Protein AF-A0A2W7B0U4-F1 (afdb_monomer_lite)

Structure (mmCIF, N/CA/C/O backbone):
data_AF-A0A2W7B0U4-F1
#
_entry.id   AF-A0A2W7B0U4-F1
#
loop_
_atom_site.group_PDB
_atom_site.id
_atom_site.type_symbol
_atom_site.label_atom_id
_atom_site.label_alt_id
_atom_site.label_comp_id
_atom_site.label_asym_id
_atom_site.label_entity_id
_atom_site.label_seq_id
_atom_site.pdbx_PDB_ins_code
_atom_site.Cartn_x
_atom_site.Cartn_y
_atom_site.Cartn_z
_atom_site.occupancy
_atom_site.B_iso_or_equiv
_atom_site.auth_seq_id
_atom_site.auth_comp_id
_atom_site.auth_asym_id
_atom_site.auth_atom_id
_atom_site.pdbx_PDB_model_num
ATOM 1 N N . MET A 1 1 ? 15.904 -13.371 -2.600 1.00 51.25 1 MET A N 1
ATOM 2 C CA . MET A 1 1 ? 16.129 -12.093 -3.316 1.00 51.25 1 MET A CA 1
ATOM 3 C C . MET A 1 1 ? 15.924 -10.956 -2.325 1.00 51.25 1 MET A C 1
ATOM 5 O O . MET A 1 1 ? 15.017 -11.065 -1.512 1.00 51.25 1 MET A O 1
ATOM 9 N N . ASN A 1 2 ? 16.790 -9.937 -2.316 1.00 53.72 2 ASN A N 1
ATOM 10 C CA . ASN A 1 2 ? 16.709 -8.825 -1.356 1.00 53.72 2 ASN A CA 1
ATOM 11 C C . ASN A 1 2 ? 15.603 -7.825 -1.763 1.00 53.72 2 ASN A C 1
ATOM 13 O O . ASN A 1 2 ? 15.414 -7.592 -2.957 1.00 53.72 2 ASN A O 1
ATOM 17 N N . ALA A 1 3 ? 14.898 -7.225 -0.799 1.00 56.78 3 ALA A N 1
ATOM 18 C CA . ALA A 1 3 ? 13.777 -6.305 -1.042 1.00 56.78 3 ALA A CA 1
ATOM 19 C C . ALA A 1 3 ? 14.178 -5.075 -1.883 1.00 56.78 3 ALA A C 1
ATOM 21 O O . ALA A 1 3 ? 13.412 -4.632 -2.739 1.00 56.78 3 ALA A O 1
ATOM 22 N N . ASP A 1 4 ? 15.413 -4.592 -1.719 1.00 55.91 4 ASP A N 1
ATOM 23 C CA . ASP A 1 4 ? 15.975 -3.501 -2.529 1.00 55.91 4 ASP A CA 1
ATOM 24 C C . ASP A 1 4 ? 16.111 -3.857 -4.016 1.00 55.91 4 ASP A C 1
ATOM 26 O O . ASP A 1 4 ? 15.870 -3.020 -4.886 1.00 55.91 4 ASP A O 1
ATOM 30 N N . ALA A 1 5 ? 16.438 -5.114 -4.332 1.00 59.75 5 ALA A N 1
ATOM 31 C CA . ALA A 1 5 ? 16.548 -5.566 -5.718 1.00 59.75 5 ALA A CA 1
ATOM 32 C C . ALA A 1 5 ? 15.170 -5.623 -6.403 1.00 59.75 5 ALA A C 1
ATOM 34 O O . ALA A 1 5 ? 15.051 -5.296 -7.581 1.00 59.75 5 ALA A O 1
ATOM 35 N N . MET A 1 6 ? 14.118 -5.969 -5.652 1.00 61.34 6 MET A N 1
ATOM 36 C CA . MET A 1 6 ? 12.738 -5.989 -6.153 1.00 61.34 6 MET A CA 1
ATOM 37 C C . MET A 1 6 ? 12.220 -4.575 -6.444 1.00 61.34 6 MET A C 1
ATOM 39 O O . MET A 1 6 ? 11.601 -4.348 -7.482 1.00 61.34 6 MET A O 1
ATOM 43 N N . ALA A 1 7 ? 12.509 -3.605 -5.569 1.00 60.44 7 ALA A N 1
ATOM 44 C CA . ALA A 1 7 ? 12.118 -2.209 -5.774 1.00 60.44 7 ALA A CA 1
ATOM 45 C C . ALA A 1 7 ? 12.830 -1.569 -6.980 1.00 60.44 7 ALA A C 1
ATOM 47 O O . ALA A 1 7 ? 12.211 -0.821 -7.737 1.00 60.44 7 ALA A O 1
ATOM 48 N N . ALA A 1 8 ? 14.113 -1.883 -7.188 1.00 61.41 8 ALA A N 1
ATOM 49 C CA . ALA A 1 8 ? 14.851 -1.445 -8.371 1.00 61.41 8 ALA A CA 1
ATOM 50 C C . ALA A 1 8 ? 14.300 -2.081 -9.660 1.00 61.41 8 ALA A C 1
ATOM 52 O O . ALA A 1 8 ? 14.149 -1.385 -10.661 1.00 61.41 8 ALA A O 1
ATOM 53 N N . SER A 1 9 ? 13.933 -3.367 -9.613 1.00 69.56 9 SER A N 1
ATOM 54 C CA . SER A 1 9 ? 13.338 -4.082 -10.748 1.00 69.56 9 SER A CA 1
ATOM 55 C C . SER A 1 9 ? 11.996 -3.483 -11.177 1.00 69.56 9 SER A C 1
ATOM 57 O O . SER A 1 9 ? 11.781 -3.289 -12.366 1.00 69.56 9 SER A O 1
ATOM 59 N N . ARG A 1 10 ? 11.117 -3.122 -10.230 1.00 71.44 10 ARG A N 1
ATOM 60 C CA . ARG A 1 10 ? 9.798 -2.535 -10.544 1.00 71.44 10 ARG A CA 1
ATOM 61 C C . ARG A 1 10 ? 9.873 -1.122 -11.116 1.00 71.44 10 ARG A C 1
ATOM 63 O O . ARG A 1 10 ? 8.970 -0.705 -11.819 1.00 71.44 10 ARG A O 1
ATOM 70 N N . ARG A 1 11 ? 10.941 -0.367 -10.841 1.00 73.00 11 ARG A N 1
ATOM 71 C CA . ARG A 1 11 ? 11.142 0.959 -11.456 1.00 73.00 11 ARG A CA 1
ATOM 72 C C . ARG A 1 11 ? 11.557 0.891 -12.925 1.00 73.00 11 ARG A C 1
ATOM 74 O O . ARG A 1 11 ? 11.393 1.878 -13.630 1.00 73.00 11 ARG A O 1
ATOM 81 N N . ALA A 1 12 ? 12.152 -0.221 -13.350 1.00 79.38 12 ALA A N 1
ATOM 82 C CA . ALA A 1 12 ? 12.580 -0.436 -14.731 1.00 79.38 12 ALA A CA 1
ATOM 83 C C . ALA A 1 12 ? 11.516 -1.157 -15.577 1.00 79.38 12 ALA A C 1
ATOM 85 O O . ALA A 1 12 ? 11.687 -1.288 -16.787 1.00 79.38 12 ALA A O 1
ATOM 86 N N . ASP A 1 13 ? 10.451 -1.639 -14.941 1.00 84.19 13 ASP A N 1
ATOM 87 C CA . ASP A 1 13 ? 9.366 -2.367 -15.581 1.00 84.19 13 ASP A CA 1
ATOM 88 C C . ASP A 1 13 ? 8.368 -1.377 -16.221 1.00 84.19 13 ASP A C 1
ATOM 90 O O . ASP A 1 13 ? 7.843 -0.516 -15.508 1.00 84.19 13 ASP A O 1
ATOM 94 N N . PRO A 1 14 ? 8.111 -1.453 -17.544 1.00 87.69 14 PRO A N 1
ATOM 95 C CA . PRO A 1 14 ? 7.191 -0.545 -18.230 1.00 87.69 14 PRO A CA 1
ATOM 96 C C . PRO A 1 14 ? 5.732 -0.684 -17.774 1.00 87.69 14 PRO A C 1
ATOM 98 O O . PRO A 1 14 ? 4.951 0.240 -18.002 1.00 87.69 14 PRO A O 1
ATOM 101 N N . ASP A 1 15 ? 5.371 -1.790 -17.119 1.00 90.00 15 ASP A N 1
ATOM 102 C CA . ASP A 1 15 ? 4.014 -2.027 -16.621 1.00 90.00 15 ASP A CA 1
ATOM 103 C C . ASP A 1 15 ? 3.760 -1.360 -15.254 1.00 90.00 15 ASP A C 1
ATOM 105 O O . ASP A 1 15 ? 2.630 -1.350 -14.761 1.00 90.00 15 ASP A O 1
ATOM 109 N N . TYR A 1 16 ? 4.786 -0.758 -14.635 1.00 88.56 16 TYR A N 1
ATOM 110 C CA . TYR A 1 16 ? 4.680 -0.083 -13.339 1.00 88.56 16 TYR A CA 1
ATOM 111 C C . TYR A 1 16 ? 4.826 1.439 -13.458 1.00 88.56 16 TYR A C 1
ATOM 113 O O . TYR A 1 16 ? 5.721 1.972 -14.111 1.00 88.56 16 TYR A O 1
ATOM 121 N N . GLY A 1 17 ? 3.965 2.163 -12.736 1.00 89.38 17 GLY A N 1
ATOM 122 C CA . GLY A 1 17 ? 4.019 3.620 -12.593 1.00 89.38 17 GLY A CA 1
ATOM 123 C C . GLY A 1 17 ? 4.156 4.058 -11.133 1.00 89.38 17 GLY A C 1
ATOM 124 O O . GLY A 1 17 ? 3.665 3.393 -10.221 1.00 89.38 17 GLY A O 1
ATOM 125 N N . GLN A 1 18 ? 4.802 5.205 -10.889 1.00 88.88 18 GLN A N 1
ATOM 126 C CA . GLN A 1 18 ? 4.891 5.798 -9.550 1.00 88.88 18 GLN A CA 1
ATOM 127 C C . GLN A 1 18 ? 3.747 6.792 -9.3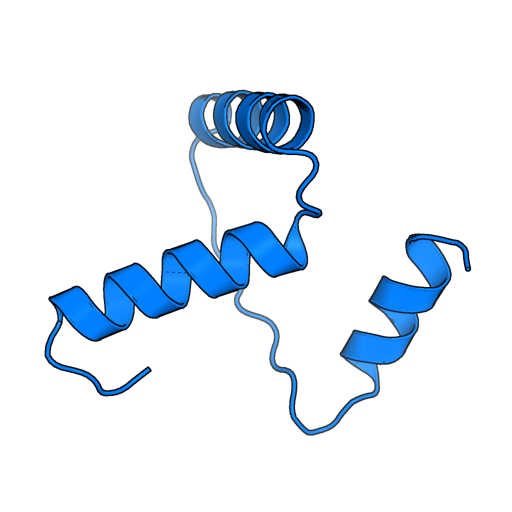06 1.00 88.88 18 GLN A C 1
ATOM 129 O O . GLN A 1 18 ? 3.583 7.758 -10.048 1.00 88.88 18 GLN A O 1
ATOM 134 N N . ILE A 1 19 ? 3.029 6.618 -8.195 1.00 86.69 19 ILE A N 1
ATOM 135 C CA . ILE A 1 19 ? 2.061 7.596 -7.676 1.00 86.69 19 ILE A CA 1
ATOM 136 C C . ILE A 1 19 ? 2.712 8.361 -6.516 1.00 86.69 19 ILE A C 1
ATOM 138 O O . ILE A 1 19 ? 3.275 7.753 -5.605 1.00 86.69 19 ILE A O 1
ATOM 142 N N . SER A 1 20 ? 2.646 9.696 -6.545 1.00 86.12 20 SER A N 1
ATOM 143 C CA . SER A 1 20 ? 3.242 10.574 -5.525 1.00 86.12 20 SER A CA 1
ATOM 144 C C . SER A 1 20 ? 2.169 11.389 -4.799 1.00 86.12 20 SER A C 1
ATOM 146 O O . SER A 1 20 ? 1.299 11.971 -5.440 1.00 86.12 20 SER A O 1
ATOM 148 N N . G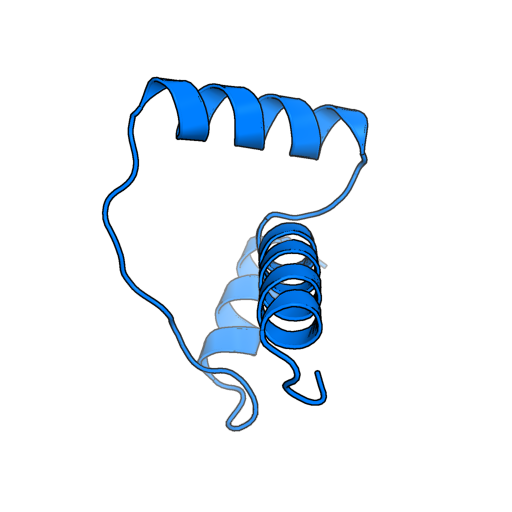LY A 1 21 ? 2.246 11.466 -3.466 1.00 89.19 21 GLY A N 1
ATOM 149 C CA . GLY A 1 21 ? 1.314 12.237 -2.640 1.00 89.19 21 GLY A CA 1
ATOM 150 C C . GLY A 1 21 ? 1.779 12.372 -1.188 1.00 89.19 21 GLY A C 1
ATOM 151 O O . GLY A 1 21 ? 2.616 11.600 -0.720 1.00 89.19 21 GLY A O 1
ATOM 152 N N . LEU A 1 22 ? 1.245 13.369 -0.477 1.00 94.56 22 LEU A N 1
ATOM 153 C CA . LEU A 1 22 ? 1.494 13.576 0.952 1.00 94.56 22 LEU A CA 1
ATOM 154 C C . LEU A 1 22 ? 0.337 13.004 1.773 1.00 94.56 22 LEU A C 1
ATOM 156 O O . LEU A 1 22 ? -0.825 13.259 1.471 1.00 94.56 22 LEU A O 1
ATOM 160 N N . ILE A 1 23 ? 0.666 12.279 2.842 1.00 94.44 23 ILE A N 1
ATOM 161 C CA . ILE A 1 23 ? -0.304 11.750 3.807 1.00 94.44 23 ILE A CA 1
ATOM 162 C C . ILE A 1 23 ? 0.123 12.088 5.244 1.00 94.44 23 ILE A C 1
ATOM 164 O O . ILE A 1 23 ? 1.312 12.322 5.491 1.00 94.44 23 ILE A O 1
ATOM 168 N N . PRO A 1 24 ? -0.811 12.118 6.214 1.00 98.12 24 PRO A N 1
ATOM 169 C CA . PRO A 1 24 ? -0.477 12.372 7.611 1.00 98.12 24 PRO A CA 1
ATOM 170 C C . PRO A 1 24 ? 0.554 11.378 8.160 1.00 98.12 24 PRO A C 1
ATOM 172 O O . PRO A 1 24 ? 0.482 10.177 7.902 1.00 98.12 24 PRO A O 1
ATOM 175 N N . LYS A 1 25 ? 1.491 11.864 8.986 1.00 97.25 25 LYS A N 1
ATOM 176 C CA . LYS A 1 25 ? 2.531 11.019 9.608 1.00 97.25 25 LYS A CA 1
ATOM 177 C C . LYS A 1 25 ? 1.948 9.886 10.452 1.00 97.25 25 LYS A C 1
ATOM 179 O O . LYS A 1 25 ? 2.521 8.804 10.490 1.00 97.25 25 LYS A O 1
ATOM 184 N N .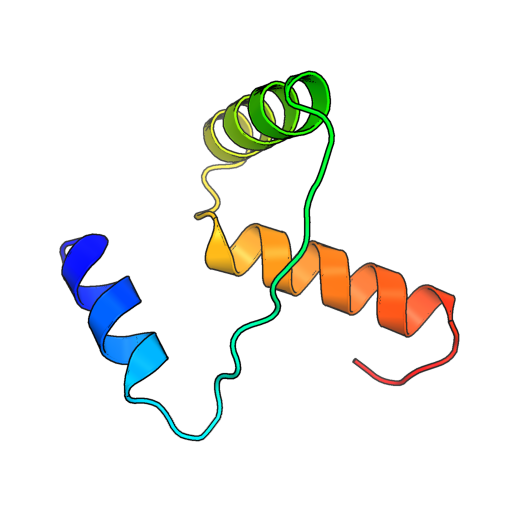 THR A 1 26 ? 0.819 10.130 11.111 1.00 97.69 26 THR A N 1
ATOM 185 C CA . THR A 1 26 ? 0.091 9.113 11.881 1.00 97.69 26 THR A CA 1
ATOM 186 C C . THR A 1 26 ? -0.328 7.946 10.992 1.00 97.69 26 THR A C 1
ATOM 188 O O . THR A 1 26 ? -0.052 6.798 11.328 1.00 97.69 26 THR A O 1
ATOM 191 N N . LEU A 1 27 ? -0.863 8.242 9.806 1.00 97.38 27 LEU A N 1
ATOM 192 C CA . LEU A 1 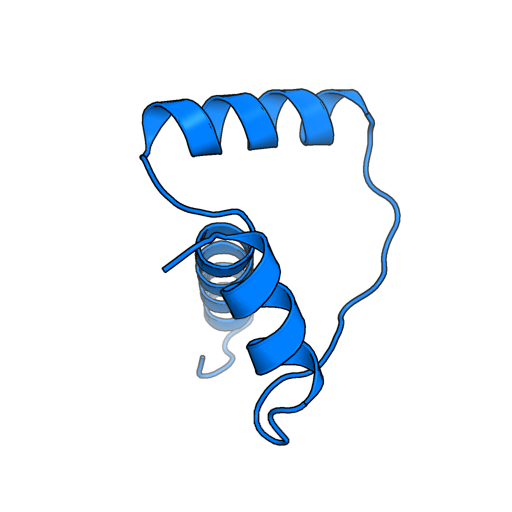27 ? -1.263 7.234 8.829 1.00 97.38 27 LEU A CA 1
ATOM 193 C C . LEU A 1 27 ? -0.062 6.443 8.292 1.00 97.38 27 LEU A C 1
ATOM 195 O O . LEU A 1 27 ? -0.153 5.232 8.135 1.00 97.38 27 LEU A O 1
ATOM 199 N N . ILE A 1 28 ? 1.089 7.095 8.076 1.00 96.25 28 ILE A N 1
ATOM 200 C CA . ILE A 1 28 ? 2.336 6.402 7.695 1.00 96.25 28 ILE A CA 1
ATOM 201 C C . ILE A 1 28 ? 2.730 5.373 8.761 1.00 96.25 28 ILE A C 1
ATOM 203 O O . ILE A 1 28 ? 3.119 4.251 8.432 1.00 96.25 28 ILE A O 1
ATOM 207 N N . THR A 1 29 ? 2.653 5.751 10.038 1.00 97.75 29 THR A N 1
ATOM 208 C CA . THR A 1 29 ? 2.999 4.865 11.155 1.00 97.75 29 THR A CA 1
ATOM 209 C C . THR A 1 29 ? 2.053 3.673 11.227 1.00 97.75 29 THR A C 1
ATOM 211 O O . THR A 1 29 ? 2.514 2.533 11.282 1.00 97.75 29 THR A O 1
ATOM 214 N N . GLU A 1 30 ? 0.744 3.913 11.177 1.00 97.56 30 GLU A N 1
ATOM 215 C CA . GLU A 1 30 ? -0.262 2.847 11.201 1.00 97.56 30 GLU A CA 1
ATOM 216 C C . GLU A 1 30 ? -0.126 1.906 10.004 1.00 97.56 30 GLU A C 1
ATOM 218 O O . GLU A 1 30 ? -0.165 0.687 10.171 1.00 97.56 30 GLU A O 1
ATOM 223 N N . PHE A 1 31 ? 0.131 2.454 8.816 1.00 95.69 31 PHE A N 1
ATOM 224 C CA . PHE A 1 31 ? 0.371 1.669 7.613 1.00 95.69 31 PHE A CA 1
ATOM 225 C C . PHE A 1 31 ? 1.569 0.728 7.783 1.00 95.69 31 PHE A C 1
ATOM 227 O O . PHE A 1 31 ? 1.451 -0.468 7.531 1.00 95.69 31 PHE A O 1
ATOM 234 N N . LYS A 1 32 ? 2.702 1.213 8.308 1.00 95.19 32 LYS A N 1
ATOM 235 C CA . LYS A 1 32 ? 3.874 0.361 8.581 1.00 95.19 32 LYS A CA 1
ATOM 236 C C . LYS A 1 32 ? 3.583 -0.743 9.599 1.00 95.19 32 LYS A C 1
ATOM 238 O O . LYS A 1 32 ? 4.063 -1.863 9.436 1.00 95.19 32 LYS A O 1
ATOM 243 N N . VAL A 1 33 ? 2.788 -0.454 10.630 1.00 97.19 33 VAL A N 1
ATOM 244 C CA . VAL A 1 33 ? 2.343 -1.472 11.596 1.00 97.19 33 VAL A CA 1
ATOM 245 C C . VAL A 1 33 ? 1.465 -2.524 10.910 1.00 97.19 33 VAL A C 1
ATOM 247 O O . VAL A 1 33 ? 1.622 -3.716 11.173 1.00 97.19 33 VAL A O 1
ATOM 250 N N . ALA A 1 34 ? 0.571 -2.113 10.009 1.00 96.50 34 ALA A N 1
ATOM 251 C CA . ALA A 1 34 ? -0.263 -3.029 9.236 1.00 96.50 34 ALA A CA 1
ATOM 252 C C . ALA A 1 34 ? 0.564 -3.921 8.292 1.00 96.50 34 ALA A C 1
ATOM 254 O O . ALA A 1 34 ? 0.288 -5.119 8.203 1.00 96.50 34 ALA A O 1
ATOM 255 N N . LEU A 1 35 ? 1.616 -3.387 7.658 1.00 95.62 35 LEU A N 1
ATOM 256 C CA . LEU A 1 35 ? 2.567 -4.181 6.865 1.00 95.62 35 LEU A CA 1
ATOM 257 C C . LEU A 1 35 ? 3.225 -5.270 7.719 1.00 95.62 35 LEU A C 1
ATOM 259 O O . LEU A 1 35 ? 3.187 -6.446 7.369 1.00 95.62 35 LEU A O 1
ATOM 263 N N . ALA A 1 36 ? 3.748 -4.898 8.891 1.00 93.44 36 ALA A N 1
ATOM 264 C CA . ALA A 1 36 ? 4.390 -5.850 9.796 1.00 93.44 36 ALA A CA 1
ATOM 265 C C . ALA A 1 36 ? 3.435 -6.962 10.268 1.00 93.44 36 ALA A C 1
ATOM 267 O O . ALA A 1 36 ? 3.851 -8.108 10.414 1.00 93.44 36 ALA A O 1
ATOM 268 N N . ARG A 1 37 ? 2.153 -6.640 10.492 1.00 95.25 37 ARG A N 1
ATOM 269 C CA . ARG A 1 37 ? 1.130 -7.617 10.908 1.00 95.25 37 ARG A CA 1
ATOM 270 C C . ARG A 1 37 ? 0.675 -8.539 9.779 1.00 95.25 37 ARG A C 1
ATOM 272 O O . ARG A 1 37 ? 0.367 -9.695 10.040 1.00 95.25 37 ARG A O 1
ATOM 279 N N . SER A 1 38 ? 0.584 -8.022 8.557 1.00 92.62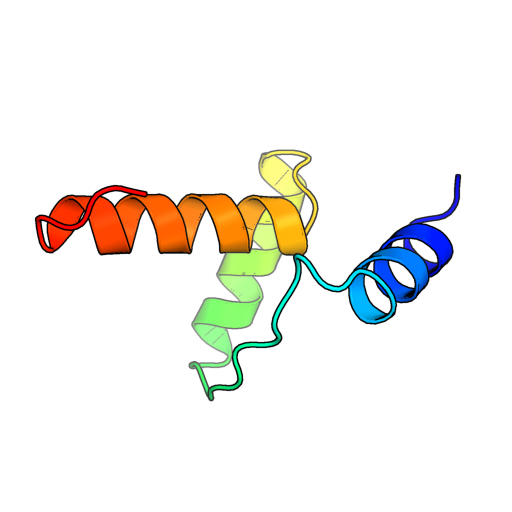 38 SER A N 1
ATOM 280 C CA . SER A 1 38 ? 0.088 -8.768 7.392 1.00 92.62 38 SER A CA 1
ATOM 281 C C . SER A 1 38 ? 1.172 -9.580 6.684 1.00 92.62 38 SER A C 1
ATOM 283 O O . SER A 1 38 ? 0.847 -10.487 5.926 1.00 92.62 38 SER A O 1
ATOM 285 N N . GLY A 1 39 ? 2.449 -9.252 6.906 1.00 91.12 39 GLY A N 1
ATOM 286 C CA . GLY A 1 39 ? 3.567 -9.833 6.164 1.00 91.12 39 GLY A CA 1
ATOM 287 C C . GLY A 1 39 ? 3.671 -9.334 4.718 1.00 91.12 39 GLY A C 1
ATOM 288 O O . GLY A 1 39 ? 4.527 -9.814 3.981 1.00 91.12 39 GLY A O 1
ATOM 289 N N . MET A 1 40 ? 2.829 -8.378 4.312 1.00 91.12 40 MET A N 1
ATOM 290 C CA . MET A 1 40 ? 2.882 -7.766 2.986 1.00 91.12 40 MET A CA 1
ATOM 291 C C . MET A 1 40 ? 4.030 -6.768 2.892 1.00 91.12 40 MET A C 1
ATOM 293 O O . MET A 1 40 ? 4.358 -6.070 3.860 1.00 91.12 40 MET A O 1
ATOM 297 N N . ASN A 1 41 ? 4.602 -6.637 1.697 1.00 91.38 41 ASN A N 1
ATOM 298 C CA . ASN A 1 41 ? 5.492 -5.520 1.420 1.00 91.38 41 ASN A CA 1
ATOM 299 C C . ASN A 1 41 ? 4.697 -4.246 1.073 1.00 91.38 41 ASN A C 1
ATOM 301 O O . ASN A 1 41 ? 3.498 -4.273 0.792 1.00 91.38 41 ASN A O 1
ATOM 305 N N . GLN A 1 42 ? 5.382 -3.101 1.103 1.00 91.50 42 GLN A N 1
ATOM 306 C CA . GLN A 1 42 ? 4.755 -1.802 0.862 1.00 91.50 42 GLN A CA 1
ATOM 307 C C . GLN A 1 42 ? 4.082 -1.700 -0.517 1.00 91.50 42 GLN A C 1
ATOM 309 O O . GLN A 1 42 ? 2.998 -1.128 -0.598 1.00 91.50 42 GLN A O 1
ATOM 314 N N . SER A 1 43 ? 4.701 -2.228 -1.580 1.00 89.94 43 SER A N 1
ATOM 315 C CA . SER A 1 43 ? 4.147 -2.142 -2.940 1.00 89.94 43 SER A CA 1
ATOM 316 C C . SER A 1 43 ? 2.863 -2.953 -3.049 1.00 89.94 43 SER A C 1
ATOM 318 O O . SER A 1 43 ? 1.855 -2.430 -3.503 1.00 89.94 43 SER A O 1
ATOM 320 N N . GLU A 1 44 ? 2.871 -4.186 -2.540 1.00 91.19 44 GLU A N 1
ATOM 321 C CA . GLU A 1 44 ? 1.703 -5.077 -2.539 1.00 91.19 44 GLU A CA 1
ATOM 322 C C . GLU A 1 44 ? 0.520 -4.462 -1.789 1.00 91.19 44 GLU A C 1
ATOM 324 O O . GLU A 1 44 ? -0.605 -4.451 -2.283 1.00 91.19 44 GLU A O 1
ATOM 329 N N . ALA A 1 45 ? 0.770 -3.906 -0.602 1.00 94.19 45 ALA A N 1
ATOM 330 C CA . ALA A 1 45 ? -0.285 -3.281 0.183 1.00 94.19 45 ALA A CA 1
ATOM 331 C C . ALA A 1 45 ? -0.834 -2.014 -0.492 1.00 94.19 45 ALA A C 1
ATOM 333 O O . ALA A 1 45 ? -2.037 -1.763 -0.430 1.00 94.19 45 ALA A O 1
ATOM 334 N N . MET A 1 46 ? 0.027 -1.223 -1.142 1.00 93.19 46 MET A N 1
ATOM 335 C CA . MET A 1 46 ? -0.406 -0.060 -1.920 1.00 93.19 46 MET A CA 1
ATOM 336 C C . MET A 1 46 ? -1.232 -0.475 -3.140 1.00 93.19 46 MET A C 1
ATOM 338 O O . MET A 1 46 ? -2.297 0.095 -3.354 1.00 93.19 46 MET A O 1
ATOM 342 N N . GLU A 1 47 ? -0.789 -1.478 -3.898 1.00 93.12 47 GLU A N 1
ATOM 343 C CA . GLU A 1 47 ? -1.520 -2.033 -5.044 1.00 93.12 47 GLU A CA 1
ATOM 344 C C . GLU A 1 47 ? -2.906 -2.533 -4.621 1.00 93.12 47 GLU A C 1
ATOM 346 O O . GLU A 1 47 ? -3.907 -2.137 -5.216 1.00 93.12 47 GLU A O 1
ATOM 351 N N . ALA A 1 48 ? -2.994 -3.303 -3.531 1.00 94.12 48 ALA A N 1
ATOM 352 C CA . ALA A 1 48 ? -4.266 -3.790 -3.001 1.00 94.12 48 ALA A CA 1
ATOM 353 C C . ALA A 1 48 ? -5.192 -2.650 -2.537 1.00 94.12 48 ALA A C 1
ATOM 355 O O . ALA A 1 48 ? -6.390 -2.660 -2.832 1.00 94.12 48 ALA A O 1
ATOM 356 N N . ALA A 1 49 ? -4.651 -1.653 -1.829 1.00 94.31 49 ALA A N 1
ATOM 357 C CA . ALA A 1 49 ? -5.422 -0.503 -1.360 1.00 94.31 49 ALA A CA 1
ATOM 358 C C . ALA A 1 49 ? -5.953 0.349 -2.525 1.00 94.31 49 ALA A C 1
ATOM 360 O O . ALA A 1 49 ? -7.114 0.762 -2.511 1.00 94.31 49 ALA A O 1
ATOM 361 N N . ILE A 1 50 ? -5.125 0.582 -3.546 1.00 94.56 50 ILE A N 1
ATOM 362 C CA . ILE A 1 50 ? -5.501 1.345 -4.740 1.00 94.56 50 ILE A CA 1
ATOM 363 C C . ILE A 1 50 ? -6.527 0.569 -5.567 1.00 94.56 50 ILE A C 1
ATOM 365 O O . ILE A 1 50 ? -7.539 1.149 -5.950 1.00 94.56 50 ILE A O 1
ATOM 369 N N . ALA A 1 51 ? -6.326 -0.732 -5.793 1.00 95.38 51 ALA A N 1
ATOM 370 C CA . ALA A 1 51 ? -7.276 -1.568 -6.525 1.00 95.38 51 ALA A CA 1
ATOM 371 C C . ALA A 1 51 ? -8.655 -1.584 -5.847 1.00 95.38 51 ALA A C 1
ATOM 373 O O . ALA A 1 51 ? -9.684 -1.413 -6.505 1.00 95.38 51 ALA A O 1
ATOM 374 N N . LEU A 1 52 ? -8.685 -1.712 -4.514 1.00 96.25 52 LEU A N 1
ATOM 375 C CA . LEU A 1 52 ? -9.921 -1.621 -3.740 1.00 96.25 52 LEU A CA 1
ATOM 376 C C . LEU A 1 52 ? -10.599 -0.259 -3.920 1.00 96.25 52 LEU A C 1
ATOM 378 O O . LEU A 1 52 ? -11.807 -0.207 -4.152 1.00 96.25 52 LEU A O 1
ATOM 382 N N . TRP A 1 53 ? -9.835 0.831 -3.832 1.00 95.50 53 TRP A N 1
ATOM 383 C CA . TRP A 1 53 ? -10.362 2.178 -4.025 1.00 95.50 53 TRP A CA 1
ATOM 384 C C . TRP A 1 53 ? -10.937 2.370 -5.432 1.00 95.50 53 TRP A C 1
ATOM 386 O O . TRP A 1 53 ? -12.072 2.817 -5.568 1.00 95.50 53 TRP A O 1
ATOM 396 N N . VAL A 1 54 ? -10.208 1.972 -6.480 1.00 96.38 54 VAL A N 1
ATOM 397 C CA . VAL A 1 54 ? -10.667 2.055 -7.880 1.00 96.38 54 VAL A CA 1
ATOM 398 C C . VAL A 1 54 ? -11.970 1.281 -8.075 1.00 96.38 54 VAL A C 1
ATOM 400 O O . VAL A 1 54 ? -12.919 1.815 -8.653 1.00 96.38 54 VAL A O 1
ATOM 403 N N . LYS A 1 55 ? -12.060 0.067 -7.520 1.00 96.25 55 LYS A N 1
ATOM 404 C CA . LYS A 1 55 ? -13.281 -0.744 -7.560 1.00 96.25 55 LYS A CA 1
ATOM 405 C C . LYS A 1 55 ? -14.461 -0.054 -6.869 1.00 96.25 55 LYS A C 1
ATOM 407 O O . LYS A 1 55 ? -15.579 -0.099 -7.376 1.00 96.25 55 LYS A O 1
ATOM 412 N N . GLN A 1 56 ? -14.229 0.612 -5.736 1.00 96.12 56 GLN A N 1
ATOM 413 C CA . GLN A 1 56 ? -15.261 1.391 -5.035 1.00 96.12 56 GLN A CA 1
ATOM 414 C C . GLN A 1 56 ? -15.750 2.596 -5.851 1.00 96.12 56 GLN A C 1
ATOM 416 O O . GLN A 1 56 ? -16.903 2.990 -5.705 1.00 96.12 56 GLN A O 1
A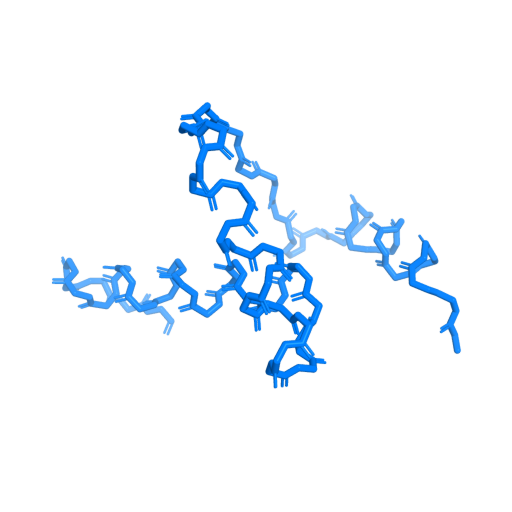TOM 421 N N . GLN A 1 57 ? -14.910 3.145 -6.733 1.00 96.50 57 GLN A N 1
ATOM 422 C CA . GLN A 1 57 ? -15.290 4.218 -7.659 1.00 96.50 57 GLN A CA 1
ATOM 423 C C . GLN A 1 57 ? -15.964 3.710 -8.949 1.00 96.50 57 GLN A C 1
ATOM 425 O O . GLN A 1 57 ? -16.215 4.495 -9.859 1.00 96.50 57 GLN A O 1
ATOM 430 N N . GLY A 1 58 ? -16.257 2.408 -9.056 1.00 93.06 58 GLY A N 1
ATOM 431 C CA . GLY A 1 58 ? -16.862 1.809 -10.251 1.00 93.06 58 GLY A CA 1
ATOM 432 C C . GLY A 1 58 ? -15.882 1.572 -11.405 1.00 93.06 58 GLY A C 1
ATOM 433 O O . GLY A 1 58 ? -16.314 1.260 -12.513 1.00 93.06 58 GLY A O 1
ATOM 434 N N . GLY A 1 59 ? -14.576 1.709 -11.162 1.00 82.44 59 GLY A N 1
ATOM 435 C CA . GLY A 1 59 ? -13.542 1.296 -12.105 1.00 82.44 59 GLY A CA 1
ATOM 436 C C . GLY A 1 59 ? -13.333 -0.220 -12.091 1.00 82.44 59 GLY A C 1
ATOM 437 O O . GLY A 1 59 ? -13.627 -0.891 -11.101 1.00 82.44 59 GLY A O 1
ATOM 438 N N . ASN A 1 60 ? -12.790 -0.756 -13.185 1.00 74.19 60 ASN A N 1
ATOM 439 C CA . ASN A 1 60 ? -12.267 -2.120 -13.212 1.00 74.19 60 ASN A CA 1
ATOM 440 C C . ASN A 1 60 ? -10.775 -2.054 -12.861 1.00 74.19 60 ASN A C 1
ATOM 442 O O . ASN A 1 60 ? -10.027 -1.350 -13.541 1.00 74.19 60 ASN A O 1
ATOM 446 N N . ALA A 1 61 ? -10.390 -2.726 -11.776 1.00 67.19 61 ALA A N 1
ATOM 447 C CA . ALA A 1 61 ? -9.020 -2.821 -11.274 1.00 67.19 61 ALA A CA 1
ATOM 448 C C . ALA A 1 61 ? -8.468 -4.229 -11.498 1.00 67.19 61 ALA A C 1
ATOM 450 O O . ALA A 1 61 ? -9.273 -5.185 -11.376 1.00 67.19 61 ALA A O 1
#

Sequence (61 aa):
MNADAMAASRRADPDYGQISGLIPKTLITEFKVALARSGMNQSEAMEAAIALWVKQQGGNA

pLDDT: mean 86.49, std 13.34, range [51.25, 98.12]

Secondary structure (DSSP, 8-state):
--HHHHHHHHHH-TT---------HHHHHHHHHHHHHHT--HHHHHHHHHHHHHHHTT---

Radius of gyration: 13.18 Å; chains: 1; bounding box: 34×26×30 Å

Foldseek 3Di:
DDPVVVVVVQVPDPVDDDDDDDDDPVVVVVVVVVCVVVVDDPVVVVVVVVCVVCVVVVHHD